Protein AF-A0A822YW30-F1 (afdb_monomer_lite)

Organism: Nelumbo nucifera (NCBI:txid4432)

Secondary structure (DSSP, 8-state):
-----------BTTB------S-HHHHHHHHT--HHHHHHHHHHHHHHHHHHHHHHHHHHHHHHHHHHHHHHHHHHHHHHHHHHHTT-----

Structure (mmCIF, N/CA/C/O backbone):
data_AF-A0A822YW30-F1
#
_entry.id   AF-A0A822YW30-F1
#
loop_
_atom_site.group_PDB
_atom_site.id
_atom_site.type_symbol
_atom_site.label_atom_id
_atom_site.label_alt_id
_atom_site.label_comp_id
_atom_site.label_asym_id
_atom_site.label_entity_id
_atom_site.label_seq_id
_atom_site.pdbx_PDB_ins_code
_atom_site.Cartn_x
_atom_site.Cartn_y
_atom_site.Cartn_z
_atom_site.occupancy
_atom_site.B_iso_or_equiv
_atom_site.auth_seq_id
_atom_site.auth_comp_id
_atom_site.auth_asym_id
_atom_site.auth_atom_id
_atom_site.pdbx_PDB_model_num
ATOM 1 N N . MET A 1 1 ? -7.877 -9.416 -35.675 1.00 35.09 1 MET A N 1
ATOM 2 C CA . MET A 1 1 ? -7.624 -10.498 -34.699 1.00 35.09 1 MET A CA 1
ATOM 3 C C . MET A 1 1 ? -6.967 -9.891 -33.468 1.00 35.09 1 MET A C 1
ATOM 5 O O . MET A 1 1 ? -6.152 -9.000 -33.642 1.00 35.09 1 MET A O 1
ATOM 9 N N . ALA A 1 2 ? -7.365 -10.388 -32.292 1.00 39.00 2 ALA A N 1
ATOM 10 C CA . ALA A 1 2 ? -6.874 -10.116 -30.933 1.00 39.00 2 ALA A CA 1
ATOM 11 C C . ALA A 1 2 ? -7.067 -8.695 -30.361 1.00 39.00 2 ALA A C 1
ATOM 13 O O . ALA A 1 2 ? -6.226 -7.810 -30.476 1.00 39.00 2 ALA A O 1
ATOM 14 N N . SER A 1 3 ? -8.199 -8.533 -29.676 1.00 46.94 3 SER A N 1
ATOM 15 C CA . SER A 1 3 ? -8.454 -7.514 -28.662 1.00 46.94 3 SER A CA 1
ATOM 16 C C . SER A 1 3 ? -7.465 -7.639 -27.497 1.00 46.94 3 SER A C 1
ATOM 18 O O . SER A 1 3 ? -7.352 -8.719 -26.928 1.00 46.94 3 SER A O 1
ATOM 20 N N . SER A 1 4 ? -6.849 -6.534 -27.075 1.00 39.22 4 SER A N 1
ATOM 21 C CA . SER A 1 4 ? -6.264 -6.404 -25.732 1.00 39.22 4 SER A CA 1
ATOM 22 C C . SER A 1 4 ? -6.730 -5.097 -25.108 1.00 39.22 4 SER A C 1
ATOM 24 O O . SER A 1 4 ? -6.013 -4.104 -25.029 1.00 39.22 4 SER A O 1
ATOM 26 N N . SER A 1 5 ? -7.987 -5.099 -24.678 1.00 43.06 5 SER A N 1
ATOM 27 C CA . SER A 1 5 ? -8.506 -4.138 -23.715 1.00 43.06 5 SER A CA 1
ATOM 28 C C . SER A 1 5 ? -7.927 -4.462 -22.331 1.00 43.06 5 SER A C 1
ATOM 30 O O . SER A 1 5 ? -8.592 -5.099 -21.514 1.00 43.06 5 SER A O 1
ATOM 32 N N . THR A 1 6 ? -6.691 -4.036 -22.054 1.00 44.94 6 THR A N 1
ATOM 33 C CA . THR A 1 6 ? -6.248 -3.852 -20.663 1.00 44.94 6 THR A CA 1
ATOM 34 C C . THR A 1 6 ? -6.907 -2.575 -20.179 1.00 44.94 6 THR A C 1
ATOM 36 O O . THR A 1 6 ? -6.434 -1.462 -20.398 1.00 44.94 6 THR A O 1
ATOM 39 N N . SER A 1 7 ? -8.085 -2.751 -19.593 1.00 39.78 7 SER A N 1
ATOM 40 C CA . SER A 1 7 ? -8.787 -1.733 -18.834 1.00 39.78 7 SER A CA 1
ATOM 41 C C . SER A 1 7 ? -7.796 -1.102 -17.864 1.00 39.78 7 SER A C 1
ATOM 43 O O . SER A 1 7 ? -7.320 -1.766 -16.944 1.00 39.78 7 SER A O 1
ATOM 45 N N . ALA A 1 8 ? -7.465 0.168 -18.095 1.00 47.62 8 ALA A N 1
ATOM 46 C CA . ALA A 1 8 ? -6.776 1.005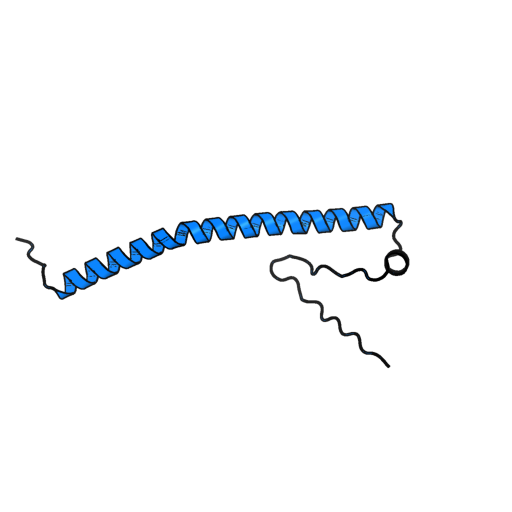 -17.135 1.00 47.62 8 ALA A CA 1
ATOM 47 C C . ALA A 1 8 ? -7.585 0.953 -15.835 1.00 47.62 8 ALA A C 1
ATOM 49 O O . ALA A 1 8 ? -8.635 1.584 -15.719 1.00 47.62 8 ALA A O 1
ATOM 50 N N . VAL A 1 9 ? -7.143 0.123 -14.888 1.00 48.97 9 VAL A N 1
ATOM 51 C CA . VAL A 1 9 ? -7.686 0.082 -13.535 1.00 48.97 9 VAL A CA 1
ATOM 52 C C . VAL A 1 9 ? -7.283 1.411 -12.921 1.00 48.97 9 VAL A C 1
ATOM 54 O O . VAL A 1 9 ? -6.170 1.578 -12.429 1.00 48.97 9 VAL A O 1
ATOM 57 N N . SER A 1 10 ? -8.173 2.386 -13.092 1.00 44.78 10 SER A N 1
ATOM 58 C CA . SER A 1 10 ? -7.992 3.770 -12.700 1.00 44.78 10 SER A CA 1
ATOM 59 C C . SER A 1 10 ? -7.550 3.827 -11.244 1.00 44.78 10 SER A C 1
ATOM 61 O O . SER A 1 10 ? -8.147 3.171 -10.388 1.00 44.78 10 SER A O 1
ATOM 63 N N . GLU A 1 11 ? -6.481 4.586 -11.021 1.00 50.34 11 GLU A N 1
ATOM 64 C CA . GLU A 1 11 ? -5.835 4.930 -9.755 1.00 50.34 11 GLU A CA 1
ATOM 65 C C . GLU A 1 11 ? -6.771 4.823 -8.545 1.00 50.34 11 GLU A C 1
ATOM 67 O O . GLU A 1 11 ? -7.422 5.782 -8.126 1.00 50.34 11 GLU A O 1
ATOM 72 N N . ARG A 1 12 ? -6.834 3.643 -7.922 1.00 53.81 12 ARG A N 1
ATOM 73 C CA . ARG A 1 12 ? -7.502 3.521 -6.628 1.00 53.81 12 ARG A CA 1
ATOM 74 C C . ARG A 1 12 ? -6.522 4.013 -5.574 1.00 53.81 12 ARG A C 1
ATOM 76 O O . ARG A 1 12 ? -5.469 3.416 -5.375 1.00 53.81 12 ARG A O 1
ATOM 83 N N . ARG A 1 13 ? -6.897 5.098 -4.888 1.00 58.31 13 ARG A N 1
ATOM 84 C CA . ARG A 1 13 ? -6.147 5.728 -3.779 1.00 58.31 13 ARG A CA 1
ATOM 85 C C . ARG A 1 13 ? -4.838 6.428 -4.184 1.00 58.31 13 ARG A C 1
ATOM 87 O O . ARG A 1 13 ? -3.950 6.561 -3.348 1.00 58.31 13 ARG A O 1
ATOM 94 N N . GLY A 1 14 ? -4.723 6.882 -5.436 1.00 62.16 14 GLY A N 1
ATOM 95 C CA . GLY A 1 14 ? -3.510 7.550 -5.934 1.00 62.16 14 GLY A CA 1
ATOM 96 C C . GLY A 1 14 ? -2.326 6.601 -6.142 1.00 62.16 14 GLY A C 1
ATOM 97 O O . GLY A 1 14 ? -1.187 7.050 -6.198 1.00 62.16 14 GLY A O 1
ATOM 98 N N . ILE A 1 15 ? -2.589 5.291 -6.219 1.00 64.62 15 ILE A N 1
ATOM 99 C CA . ILE A 1 15 ? -1.598 4.268 -6.553 1.00 64.62 15 ILE A CA 1
ATOM 100 C C . ILE A 1 15 ? -1.763 3.939 -8.040 1.00 64.62 15 ILE A C 1
ATOM 102 O O . ILE A 1 15 ? -2.803 3.385 -8.413 1.00 64.62 15 ILE A O 1
ATOM 106 N N . PRO A 1 16 ? -0.776 4.253 -8.894 1.00 68.44 16 PRO A N 1
ATOM 107 C CA . PRO A 1 16 ? -0.805 3.844 -10.291 1.00 68.44 16 PRO A CA 1
ATOM 108 C C . PRO A 1 16 ? -0.797 2.318 -10.393 1.00 68.44 16 PRO A C 1
ATOM 110 O O . PRO A 1 16 ? -0.034 1.656 -9.685 1.00 68.44 16 PRO A O 1
ATOM 113 N N . ALA A 1 17 ? -1.600 1.743 -11.287 1.00 69.56 17 ALA A N 1
ATOM 114 C CA . ALA A 1 17 ? -1.552 0.307 -11.542 1.00 69.56 17 ALA A CA 1
ATOM 115 C C . ALA A 1 17 ? -0.142 -0.105 -12.001 1.00 69.56 17 ALA A C 1
ATOM 117 O O . ALA A 1 17 ? 0.440 0.518 -12.893 1.00 69.56 17 ALA A O 1
ATOM 118 N N . ALA A 1 18 ? 0.414 -1.148 -11.384 1.00 76.00 18 ALA A N 1
ATOM 119 C CA . ALA A 1 18 ? 1.694 -1.695 -11.807 1.00 76.00 18 ALA A CA 1
ATOM 120 C C . ALA A 1 18 ? 1.498 -2.444 -13.132 1.00 76.00 18 ALA A C 1
ATOM 122 O O . ALA A 1 18 ? 0.805 -3.460 -13.180 1.00 76.00 18 ALA A O 1
ATOM 123 N N . ALA A 1 19 ? 2.085 -1.929 -14.212 1.00 76.81 19 ALA A N 1
ATOM 124 C CA . ALA A 1 19 ? 2.115 -2.625 -15.492 1.00 76.81 19 ALA A CA 1
ATOM 125 C C . ALA A 1 19 ? 3.137 -3.767 -15.435 1.00 76.81 19 ALA A C 1
ATOM 127 O O . ALA A 1 19 ? 4.272 -3.567 -14.997 1.00 76.81 19 ALA A O 1
ATOM 128 N N . PHE A 1 20 ? 2.734 -4.956 -15.878 1.00 80.38 20 PHE A N 1
ATOM 129 C CA . PHE A 1 20 ? 3.639 -6.091 -16.012 1.00 80.38 20 PHE A CA 1
ATOM 130 C C . PHE A 1 20 ? 4.482 -5.939 -17.283 1.00 80.38 20 PHE A C 1
ATOM 132 O O . PHE A 1 20 ? 3.947 -5.611 -18.342 1.00 80.38 20 PHE A O 1
ATOM 139 N N . VAL A 1 21 ? 5.790 -6.174 -17.174 1.00 83.44 21 VAL A N 1
ATOM 140 C CA . VAL A 1 21 ? 6.717 -6.154 -18.311 1.00 83.44 21 VAL A CA 1
ATOM 141 C C . VAL A 1 21 ? 7.032 -7.595 -18.693 1.00 83.44 21 VAL A C 1
ATOM 143 O O . VAL A 1 21 ? 7.759 -8.274 -17.977 1.00 83.44 21 VAL A O 1
ATOM 146 N N . GLU A 1 22 ? 6.457 -8.061 -19.801 1.00 82.44 22 GLU A N 1
ATOM 147 C CA . GLU A 1 22 ? 6.654 -9.428 -20.302 1.00 82.44 22 GLU A CA 1
ATOM 148 C C . GLU A 1 22 ? 8.000 -9.592 -21.023 1.00 82.44 22 GLU A C 1
ATOM 150 O O . GLU A 1 22 ? 8.714 -10.564 -20.794 1.00 82.44 22 GLU A O 1
ATOM 155 N N . ASP A 1 23 ? 8.383 -8.601 -21.832 1.00 87.31 23 ASP A N 1
ATOM 156 C CA . ASP A 1 23 ? 9.674 -8.545 -22.516 1.00 87.31 23 ASP A CA 1
ATOM 157 C C . ASP A 1 23 ? 10.337 -7.181 -22.287 1.00 87.31 23 ASP A C 1
ATOM 159 O O . ASP A 1 23 ? 9.824 -6.129 -22.683 1.00 87.31 23 ASP A O 1
ATOM 163 N N . VAL A 1 24 ? 11.509 -7.214 -21.651 1.00 85.19 24 VAL A N 1
ATOM 164 C CA . VAL A 1 24 ? 12.312 -6.033 -21.320 1.00 85.19 24 VAL A CA 1
ATOM 165 C C . VAL A 1 24 ? 12.820 -5.329 -22.580 1.00 85.19 24 VAL A C 1
ATOM 167 O O . VAL A 1 24 ? 12.843 -4.100 -22.617 1.00 85.19 24 VAL A O 1
ATOM 170 N N . GLN A 1 25 ? 13.194 -6.071 -23.627 1.00 83.69 25 GLN A N 1
ATOM 171 C CA . GLN A 1 25 ? 13.701 -5.488 -24.869 1.00 83.69 25 GLN A CA 1
ATOM 172 C C . GLN A 1 25 ? 12.591 -4.733 -25.601 1.00 83.69 25 GLN A C 1
ATOM 174 O O . GLN A 1 25 ? 12.777 -3.576 -25.993 1.00 83.69 25 GLN A O 1
ATOM 179 N N . THR A 1 26 ? 11.416 -5.354 -25.722 1.00 86.12 26 THR A N 1
ATOM 180 C CA . THR A 1 26 ? 10.227 -4.704 -26.284 1.00 86.12 26 THR A CA 1
ATOM 181 C C . THR A 1 26 ? 9.823 -3.480 -25.458 1.00 86.12 26 THR A C 1
ATOM 183 O O . THR A 1 26 ? 9.563 -2.421 -26.029 1.00 86.12 26 THR A O 1
ATOM 186 N N . TYR A 1 27 ? 9.853 -3.574 -24.125 1.00 85.06 27 TYR A N 1
ATOM 187 C CA . TYR A 1 27 ? 9.542 -2.453 -23.236 1.00 85.06 27 TYR A CA 1
ATOM 188 C C . TYR A 1 27 ? 10.488 -1.265 -23.423 1.00 85.06 27 TYR A C 1
ATOM 190 O O . TYR A 1 27 ? 10.017 -0.141 -23.592 1.00 85.06 27 TYR A O 1
ATOM 198 N N . LEU A 1 28 ? 11.804 -1.494 -23.444 1.00 84.50 28 LEU A N 1
ATOM 199 C CA . LEU A 1 28 ? 12.804 -0.438 -23.659 1.00 84.50 28 LEU A CA 1
ATOM 200 C C . LEU A 1 28 ? 12.662 0.205 -25.045 1.00 84.50 28 LEU A C 1
ATOM 202 O O . LEU A 1 28 ? 12.713 1.425 -25.181 1.00 84.50 28 LEU A O 1
ATOM 206 N N . THR A 1 29 ? 12.400 -0.610 -26.070 1.00 84.31 29 THR A N 1
ATOM 207 C CA . THR A 1 29 ? 12.210 -0.124 -27.445 1.00 84.31 29 THR A CA 1
ATOM 208 C C . THR A 1 29 ? 10.938 0.722 -27.577 1.00 84.31 29 THR A C 1
ATOM 210 O O . THR A 1 29 ? 10.949 1.740 -28.263 1.00 84.31 29 THR A O 1
ATOM 213 N N . GLN A 1 30 ? 9.848 0.341 -26.899 1.00 83.06 30 GLN A N 1
ATOM 214 C CA . GLN A 1 30 ? 8.586 1.093 -26.898 1.00 83.06 30 GLN A CA 1
ATOM 215 C C . GLN A 1 30 ? 8.637 2.361 -26.044 1.00 83.06 30 GLN A C 1
ATOM 217 O O . GLN A 1 30 ? 7.998 3.353 -26.385 1.00 83.06 30 GLN A O 1
ATOM 222 N N . SER A 1 31 ? 9.368 2.334 -24.929 1.00 77.44 31 SER A N 1
ATOM 223 C CA . SER A 1 31 ? 9.491 3.493 -24.039 1.00 77.44 31 SER A CA 1
ATOM 224 C C . SER A 1 31 ? 10.441 4.558 -24.587 1.00 77.44 31 SER A C 1
ATOM 226 O O . SER A 1 31 ? 10.336 5.714 -24.182 1.00 77.44 31 SER A O 1
ATOM 228 N N . GLY A 1 32 ? 11.330 4.204 -25.524 1.00 80.31 32 GLY A N 1
ATOM 229 C CA . GLY A 1 32 ? 12.255 5.143 -26.170 1.00 80.31 32 GLY A CA 1
ATOM 230 C C . GLY A 1 32 ? 13.302 5.731 -25.217 1.00 80.31 32 GLY A C 1
ATOM 231 O O . GLY A 1 32 ? 13.989 6.689 -25.568 1.00 80.31 32 GLY A O 1
ATOM 232 N N . LEU A 1 33 ? 13.404 5.172 -24.011 1.00 79.00 33 LEU A N 1
ATOM 233 C CA . LEU A 1 33 ? 14.326 5.571 -22.957 1.00 79.00 33 LEU A CA 1
ATOM 234 C C . LEU A 1 33 ? 15.584 4.703 -23.023 1.00 79.00 33 LEU A C 1
ATOM 236 O O . LEU A 1 33 ? 15.531 3.523 -23.375 1.00 79.00 33 LEU A O 1
ATOM 240 N N . ASP A 1 34 ? 16.723 5.259 -22.616 1.00 86.50 34 ASP A N 1
ATOM 241 C CA . ASP A 1 34 ? 17.906 4.444 -22.367 1.00 86.50 34 ASP A CA 1
ATOM 242 C C . ASP A 1 34 ? 17.698 3.537 -21.137 1.00 86.50 34 ASP A C 1
ATOM 244 O O . ASP A 1 34 ? 16.792 3.729 -20.314 1.00 86.50 34 ASP A O 1
ATOM 248 N N . VAL A 1 35 ? 18.549 2.517 -21.013 1.00 86.19 35 VAL A N 1
ATOM 249 C CA . VAL A 1 35 ? 18.437 1.492 -19.964 1.00 86.19 35 VAL A CA 1
ATOM 250 C C . VAL A 1 35 ? 18.489 2.106 -18.561 1.00 86.19 35 VAL A C 1
ATOM 252 O O . VAL A 1 35 ? 17.714 1.703 -17.693 1.00 86.19 35 VAL A O 1
ATOM 255 N N . ASN A 1 36 ? 19.362 3.094 -18.335 1.00 89.31 36 ASN A N 1
ATOM 256 C CA . ASN A 1 36 ? 19.524 3.704 -17.017 1.00 89.31 36 ASN A CA 1
ATOM 257 C C . ASN A 1 36 ? 18.310 4.561 -16.658 1.00 89.31 36 ASN A C 1
ATOM 259 O O . ASN A 1 36 ? 17.803 4.450 -15.542 1.00 89.31 36 ASN A O 1
ATOM 263 N N . SER A 1 37 ? 17.797 5.351 -17.604 1.00 88.69 37 SER A N 1
ATOM 264 C CA . SER A 1 37 ? 16.580 6.147 -17.396 1.00 88.69 37 SER A CA 1
ATOM 265 C C . SER A 1 37 ? 15.356 5.270 -17.126 1.00 88.69 37 SER A C 1
ATOM 267 O O . SER A 1 37 ? 14.570 5.551 -16.221 1.00 88.69 37 SER A O 1
ATOM 269 N N . SER A 1 38 ? 15.222 4.158 -17.852 1.00 87.00 38 SER A N 1
ATOM 270 C CA . SER A 1 38 ? 14.138 3.190 -17.640 1.00 87.00 38 SER A CA 1
ATOM 271 C C . SER A 1 38 ? 14.209 2.535 -16.262 1.00 87.00 38 SER A C 1
ATOM 273 O O . SER A 1 38 ? 13.191 2.375 -15.586 1.00 87.00 38 SER A O 1
ATOM 275 N N . LEU A 1 39 ? 15.419 2.181 -15.823 1.00 88.00 39 LEU A N 1
ATOM 276 C CA . LEU A 1 39 ? 15.658 1.616 -14.501 1.00 88.00 39 LEU A CA 1
ATOM 277 C C . LEU A 1 39 ? 15.351 2.636 -13.397 1.00 88.00 39 LEU A C 1
ATOM 279 O O . LEU A 1 39 ? 14.661 2.289 -12.438 1.00 88.00 39 LEU A O 1
ATOM 283 N N . ALA A 1 40 ? 15.794 3.888 -13.547 1.00 89.81 40 ALA A N 1
ATOM 284 C CA . ALA A 1 40 ? 15.510 4.963 -12.597 1.00 89.81 40 ALA A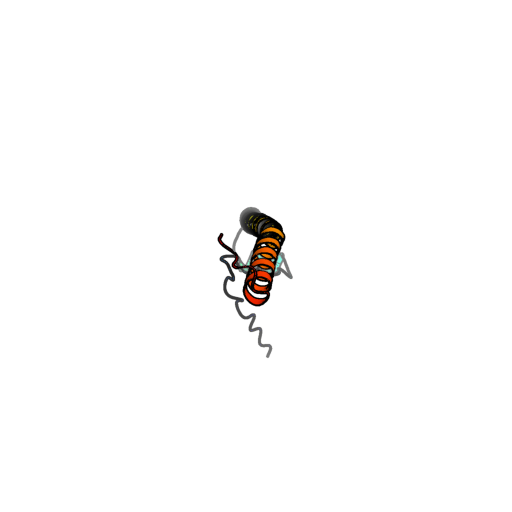 CA 1
ATOM 285 C C . ALA A 1 40 ? 13.998 5.206 -12.448 1.00 89.81 40 ALA A C 1
ATOM 287 O O . ALA A 1 40 ? 13.488 5.293 -11.331 1.00 89.81 40 ALA A O 1
ATOM 288 N N . PHE A 1 41 ? 13.261 5.213 -13.561 1.00 87.00 41 PHE A N 1
ATOM 289 C CA . PHE A 1 41 ? 11.804 5.350 -13.558 1.00 87.00 41 PHE A CA 1
ATOM 290 C C . PHE A 1 41 ? 11.099 4.206 -12.810 1.00 87.00 41 PHE A C 1
ATOM 292 O O . PHE A 1 41 ? 10.185 4.429 -12.012 1.00 87.00 41 PHE A O 1
ATOM 299 N N . LEU A 1 42 ? 11.535 2.961 -13.029 1.00 86.50 42 LEU A N 1
ATOM 300 C CA . LEU A 1 42 ? 10.989 1.806 -12.312 1.00 86.50 42 LEU A CA 1
ATOM 301 C C . LEU A 1 42 ? 11.322 1.851 -10.815 1.00 86.50 42 LEU A C 1
ATOM 303 O O . LEU A 1 42 ? 10.473 1.502 -9.992 1.00 86.50 42 LEU A O 1
ATOM 307 N N . GLN A 1 43 ? 12.524 2.305 -10.452 1.00 89.50 43 GLN A N 1
ATOM 308 C CA . GLN A 1 43 ? 12.919 2.497 -9.055 1.00 89.50 43 GLN A CA 1
ATOM 309 C C . GLN A 1 43 ? 12.066 3.557 -8.357 1.00 89.50 43 GLN A C 1
ATOM 311 O O . GLN A 1 43 ? 11.597 3.315 -7.243 1.00 89.50 43 GLN A O 1
ATOM 316 N N . GLU A 1 44 ? 11.810 4.692 -9.011 1.00 89.12 44 GLU A N 1
ATOM 317 C CA . GLU A 1 44 ? 10.933 5.739 -8.482 1.00 89.12 44 GLU A CA 1
ATOM 318 C C . GLU A 1 44 ? 9.527 5.189 -8.219 1.00 89.12 44 GLU A C 1
ATOM 320 O O . GLU A 1 44 ? 8.986 5.328 -7.117 1.00 89.12 44 GLU A O 1
ATOM 325 N N . ARG A 1 45 ? 8.958 4.480 -9.201 1.00 85.12 45 ARG A N 1
ATOM 326 C CA . ARG A 1 45 ? 7.634 3.861 -9.075 1.00 85.12 45 ARG A CA 1
ATOM 327 C C . ARG A 1 45 ? 7.591 2.830 -7.941 1.00 85.12 45 ARG A C 1
ATOM 329 O O . ARG A 1 45 ? 6.645 2.808 -7.155 1.00 85.12 45 ARG A O 1
ATOM 336 N N . LEU A 1 46 ? 8.637 2.016 -7.798 1.00 87.81 46 LEU A N 1
ATOM 337 C CA . LEU A 1 46 ? 8.771 1.063 -6.693 1.00 87.81 46 LEU A CA 1
ATOM 338 C C . LEU A 1 46 ? 8.810 1.778 -5.335 1.00 87.81 46 LEU A C 1
ATOM 340 O O . LEU A 1 46 ? 8.188 1.320 -4.373 1.00 87.81 46 LEU A O 1
ATOM 344 N N . GLN A 1 47 ? 9.500 2.914 -5.246 1.00 89.94 47 GLN A N 1
ATOM 345 C CA . GLN A 1 47 ? 9.563 3.701 -4.019 1.00 89.94 47 GLN A CA 1
ATOM 346 C C . GLN A 1 47 ? 8.209 4.325 -3.661 1.00 89.94 47 GLN A C 1
ATOM 348 O O . GLN A 1 47 ? 7.821 4.295 -2.491 1.00 89.94 47 GLN A O 1
ATOM 353 N N . GLN A 1 48 ? 7.447 4.799 -4.652 1.00 86.88 48 GLN A N 1
ATOM 354 C CA . GLN A 1 48 ? 6.068 5.252 -4.447 1.00 86.88 48 GLN A CA 1
ATOM 355 C C . GLN A 1 48 ? 5.193 4.132 -3.867 1.00 86.88 48 GLN A C 1
ATOM 357 O O . GLN A 1 48 ? 4.496 4.354 -2.874 1.00 86.88 48 GLN A O 1
ATOM 362 N N . TYR A 1 49 ? 5.279 2.913 -4.413 1.00 87.25 49 TYR A N 1
ATOM 363 C CA . TYR A 1 49 ? 4.524 1.769 -3.892 1.00 87.25 49 TYR A CA 1
ATOM 364 C C . TYR A 1 49 ? 4.869 1.442 -2.442 1.00 87.25 49 TYR A C 1
ATOM 366 O O . TYR A 1 49 ? 3.959 1.312 -1.624 1.00 87.25 49 TYR A O 1
ATOM 374 N N . LYS A 1 50 ? 6.160 1.410 -2.092 1.00 88.81 50 LYS A N 1
ATOM 375 C CA . LYS A 1 50 ? 6.602 1.181 -0.706 1.00 88.81 50 LYS A CA 1
ATOM 376 C C . LYS A 1 50 ? 6.057 2.227 0.265 1.00 88.81 50 LYS A C 1
ATOM 378 O O . LYS A 1 50 ? 5.639 1.889 1.371 1.00 88.81 50 LYS A O 1
ATOM 383 N N . LEU A 1 51 ? 6.041 3.500 -0.133 1.00 89.31 51 LEU A N 1
ATOM 384 C CA . LEU A 1 51 ? 5.495 4.566 0.711 1.00 89.31 51 LEU A CA 1
ATOM 385 C C . LEU A 1 51 ? 3.996 4.390 0.948 1.00 89.31 51 LEU A C 1
ATOM 387 O O . LEU A 1 51 ? 3.524 4.594 2.069 1.00 89.31 51 LEU A O 1
ATOM 391 N N . VAL A 1 52 ? 3.239 4.022 -0.088 1.00 87.62 52 VAL A N 1
ATOM 392 C CA . VAL A 1 52 ? 1.799 3.808 0.069 1.00 87.62 52 VAL A CA 1
ATOM 393 C C . VAL A 1 52 ? 1.504 2.545 0.877 1.00 87.62 52 VAL A C 1
ATOM 395 O O . VAL A 1 52 ? 0.630 2.582 1.742 1.00 87.62 52 VAL A O 1
ATOM 398 N N . GLU A 1 53 ? 2.260 1.468 0.672 1.00 88.38 53 GLU A N 1
ATOM 399 C CA . GLU A 1 53 ? 2.181 0.254 1.488 1.00 88.38 53 GLU A CA 1
ATOM 400 C C . GLU A 1 53 ? 2.408 0.570 2.971 1.00 88.38 53 GLU A C 1
ATOM 402 O O . GLU A 1 53 ? 1.587 0.213 3.817 1.00 88.38 53 GLU A O 1
ATOM 407 N N . MET A 1 54 ? 3.465 1.323 3.289 1.00 90.69 54 MET A N 1
ATOM 408 C CA . MET A 1 54 ? 3.771 1.704 4.667 1.00 90.69 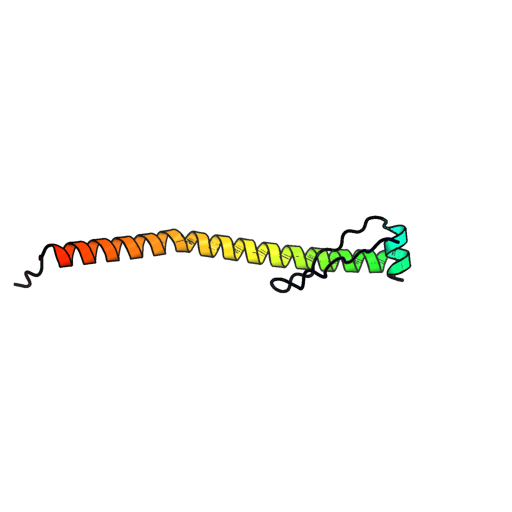54 MET A CA 1
ATOM 409 C C . MET A 1 54 ? 2.641 2.531 5.299 1.00 90.69 54 MET A C 1
ATOM 411 O O . MET A 1 54 ? 2.245 2.266 6.435 1.00 90.69 54 MET A O 1
ATOM 415 N N . LYS A 1 55 ? 2.077 3.495 4.555 1.00 89.75 55 LYS A N 1
ATOM 416 C CA . LYS A 1 55 ? 0.916 4.285 5.004 1.00 89.75 55 LYS A CA 1
ATOM 417 C C . LYS A 1 55 ? -0.308 3.405 5.247 1.00 89.75 55 LYS A C 1
ATOM 419 O O . LYS A 1 55 ? -0.999 3.591 6.245 1.00 89.75 55 LYS A O 1
ATOM 424 N N . LEU A 1 56 ? -0.574 2.449 4.358 1.00 89.94 56 LEU A N 1
ATOM 425 C CA . LEU A 1 56 ? -1.717 1.548 4.478 1.00 89.94 56 LEU A CA 1
ATOM 426 C C . LEU A 1 56 ? -1.585 0.622 5.691 1.00 89.94 56 LEU A C 1
ATOM 428 O O . LEU A 1 56 ? -2.552 0.443 6.427 1.00 89.94 56 LEU A O 1
ATOM 432 N N . LEU A 1 57 ? -0.391 0.075 5.926 1.00 92.50 57 LEU A N 1
ATOM 433 C CA . LEU A 1 57 ? -0.109 -0.753 7.099 1.00 92.50 57 LEU A CA 1
ATOM 434 C C . LEU A 1 57 ? -0.201 0.048 8.402 1.00 92.50 57 LEU A C 1
ATOM 436 O O . LEU A 1 57 ? -0.689 -0.472 9.402 1.00 92.50 57 LEU A O 1
ATOM 440 N N . ALA A 1 58 ? 0.237 1.310 8.408 1.00 92.50 58 ALA A N 1
ATOM 441 C CA . ALA A 1 58 ? 0.057 2.194 9.559 1.00 92.50 58 ALA A CA 1
ATOM 442 C C . ALA A 1 58 ? -1.434 2.440 9.842 1.00 92.50 58 ALA A C 1
ATOM 444 O O . ALA A 1 58 ? -1.895 2.171 10.947 1.00 92.50 58 ALA A O 1
ATOM 445 N N . GLN A 1 59 ? -2.213 2.818 8.820 1.00 92.62 59 GLN A N 1
ATOM 446 C CA . GLN A 1 59 ? -3.664 2.995 8.955 1.00 92.62 59 GLN A CA 1
ATOM 447 C C . GLN A 1 59 ? -4.371 1.720 9.423 1.00 92.62 59 GLN A C 1
ATOM 449 O O . GLN A 1 59 ? -5.283 1.791 10.241 1.00 92.62 59 GLN A O 1
ATOM 454 N N . GLN A 1 60 ? -3.962 0.553 8.920 1.00 93.81 60 GLN A N 1
ATOM 455 C CA . GLN A 1 60 ? -4.504 -0.725 9.371 1.00 93.81 60 GLN A CA 1
ATOM 456 C C . GLN A 1 60 ? -4.257 -0.930 10.869 1.00 93.81 60 GLN A C 1
ATOM 458 O O . GLN A 1 60 ? -5.193 -1.291 11.579 1.00 93.81 60 GLN A O 1
ATOM 463 N N . ARG A 1 61 ? -3.033 -0.680 11.353 1.00 94.31 61 ARG A N 1
ATOM 464 C CA . ARG A 1 61 ? -2.702 -0.802 12.781 1.00 94.31 61 ARG A CA 1
ATOM 465 C C . ARG A 1 61 ? -3.494 0.179 13.636 1.00 94.31 61 ARG A C 1
ATOM 467 O O . ARG A 1 61 ? -4.046 -0.230 14.651 1.00 94.31 61 ARG A O 1
ATOM 474 N N . ASP A 1 62 ? -3.605 1.431 13.203 1.00 93.31 62 ASP A N 1
ATOM 475 C CA . ASP A 1 62 ? -4.375 2.452 13.919 1.00 93.31 62 ASP A CA 1
ATOM 476 C C . ASP A 1 62 ? -5.857 2.072 14.014 1.00 93.31 62 ASP A C 1
ATOM 478 O O . ASP A 1 62 ? -6.483 2.233 15.060 1.00 93.31 62 ASP A O 1
ATOM 482 N N . LEU A 1 63 ? -6.428 1.539 12.929 1.00 92.38 63 LEU A N 1
ATOM 483 C CA . LEU A 1 63 ? -7.801 1.042 12.925 1.00 92.38 63 LEU A CA 1
ATOM 484 C C . LEU A 1 63 ? -7.952 -0.168 13.847 1.00 92.38 63 LEU A C 1
ATOM 486 O O . LEU A 1 63 ? -8.878 -0.184 14.649 1.00 92.38 63 LEU A O 1
ATOM 490 N N . GLN A 1 64 ? -7.036 -1.138 13.784 1.00 92.69 64 GLN A N 1
ATOM 491 C CA . GLN A 1 64 ? -7.050 -2.313 14.661 1.00 92.69 64 GLN A CA 1
ATOM 492 C C . GLN A 1 64 ? -6.947 -1.942 16.142 1.00 92.69 64 GLN A C 1
ATOM 494 O O . GLN A 1 64 ? -7.639 -2.540 16.959 1.00 92.69 64 GLN A O 1
ATOM 499 N N . ALA A 1 65 ? -6.145 -0.933 16.484 1.00 91.94 65 ALA A N 1
ATOM 500 C CA . ALA A 1 65 ? -6.035 -0.434 17.851 1.00 91.94 65 ALA A CA 1
ATOM 501 C C . ALA A 1 65 ? -7.331 0.232 18.346 1.00 91.94 65 ALA A C 1
ATOM 503 O O . ALA A 1 65 ? -7.634 0.154 19.531 1.00 91.94 65 ALA A O 1
ATOM 504 N N . LYS A 1 66 ? -8.123 0.843 17.452 1.00 92.44 66 LYS A N 1
ATOM 505 C CA . LYS A 1 66 ? -9.407 1.479 17.801 1.00 92.44 66 LYS A CA 1
ATOM 506 C C . LYS A 1 66 ? -10.566 0.500 17.971 1.00 92.44 66 LYS A C 1
ATOM 508 O O . LYS A 1 66 ? -11.532 0.841 18.645 1.00 92.44 66 LYS A O 1
ATOM 513 N N . ILE A 1 67 ? -10.499 -0.684 17.360 1.00 92.69 67 ILE A N 1
ATOM 514 C CA . ILE A 1 67 ? -11.547 -1.713 17.471 1.00 92.69 67 ILE A CA 1
ATOM 515 C C . ILE A 1 67 ? -11.890 -2.038 18.939 1.00 92.69 67 ILE A C 1
ATOM 517 O O . ILE A 1 67 ? -13.059 -1.875 19.291 1.00 92.69 67 ILE A O 1
ATOM 521 N N . PRO A 1 68 ? -10.936 -2.411 19.819 1.00 92.25 68 PRO A N 1
ATOM 522 C CA . PRO A 1 68 ? -11.262 -2.785 21.198 1.00 92.25 68 PRO A CA 1
ATOM 523 C C . PRO A 1 68 ? -11.843 -1.623 22.014 1.00 92.25 68 PRO A C 1
ATOM 525 O O . PRO A 1 68 ? -12.724 -1.831 22.847 1.00 92.25 68 PRO A O 1
ATOM 528 N N . ASP A 1 69 ? -11.395 -0.390 21.763 1.00 89.00 69 ASP A N 1
ATOM 529 C CA . ASP A 1 69 ? -11.945 0.793 22.430 1.00 89.00 69 ASP A CA 1
ATOM 530 C C . ASP A 1 69 ? -13.408 1.032 22.031 1.00 89.00 69 ASP A C 1
ATOM 532 O O . ASP A 1 69 ? -14.246 1.348 22.878 1.00 89.00 69 ASP A O 1
ATOM 536 N N . ILE A 1 70 ? -13.739 0.845 20.748 1.00 90.31 70 ILE A N 1
ATOM 537 C CA . ILE A 1 70 ? -15.116 0.945 20.245 1.00 90.31 70 ILE A CA 1
ATOM 538 C C . ILE A 1 70 ? -15.986 -0.168 20.839 1.00 90.31 70 ILE A C 1
ATOM 540 O O . ILE A 1 70 ? -17.095 0.110 21.297 1.00 90.31 70 ILE A O 1
ATOM 544 N N . GLU A 1 71 ? -15.487 -1.405 20.879 1.00 91.38 71 GLU A N 1
ATOM 545 C CA . GLU A 1 71 ? -16.191 -2.545 21.483 1.00 91.38 71 GLU A CA 1
ATOM 546 C C . GLU 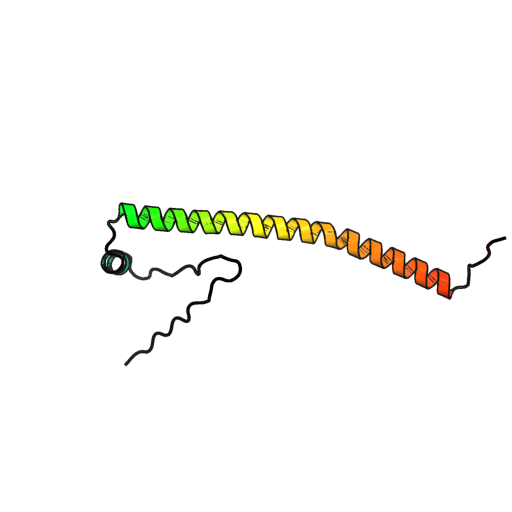A 1 71 ? -16.481 -2.304 22.969 1.00 91.38 71 GLU A C 1
ATOM 548 O O . GLU A 1 71 ? -17.610 -2.493 23.421 1.00 91.38 71 GLU A O 1
ATOM 553 N N . LYS A 1 72 ? -15.502 -1.790 23.722 1.00 89.56 72 LYS A N 1
ATOM 554 C CA . LYS A 1 72 ? -15.678 -1.446 25.138 1.00 89.56 72 LYS A CA 1
ATOM 555 C C . LYS A 1 72 ? -16.688 -0.317 25.340 1.00 89.56 72 LYS A C 1
ATOM 557 O O . LYS A 1 72 ? -17.510 -0.383 26.251 1.00 89.56 72 LYS A O 1
ATOM 562 N N . CYS A 1 73 ? -16.653 0.715 24.497 1.00 88.88 73 CYS A N 1
ATOM 563 C CA . CYS A 1 73 ? -17.659 1.777 24.520 1.00 88.88 73 CYS A CA 1
ATOM 564 C C . CYS A 1 73 ? -19.070 1.224 24.268 1.00 88.88 73 CYS A C 1
ATOM 566 O O . CYS A 1 73 ? -20.009 1.631 24.954 1.00 88.88 73 CYS A O 1
ATOM 568 N N . LEU A 1 74 ? -19.228 0.281 23.332 1.00 91.06 74 LEU A N 1
ATOM 569 C CA . LEU A 1 74 ? -20.511 -0.37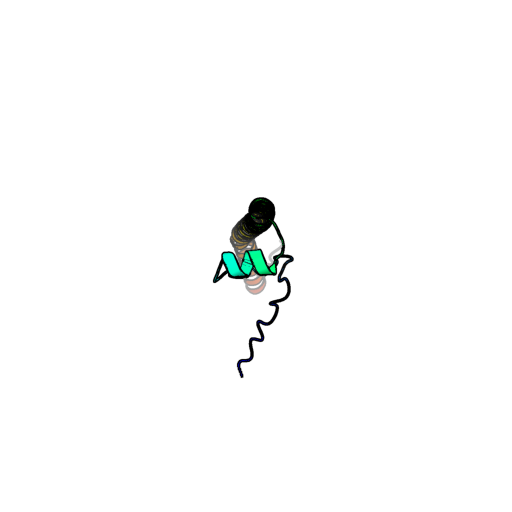9 23.077 1.00 91.06 74 LEU A CA 1
ATOM 570 C C . LEU A 1 74 ? -20.982 -1.218 24.270 1.00 91.06 74 LEU A C 1
ATOM 572 O O . LEU A 1 74 ? -22.156 -1.138 24.624 1.00 91.06 74 LEU A O 1
ATOM 576 N N . ASP A 1 75 ? -20.083 -1.956 24.921 1.00 89.75 75 ASP A N 1
ATOM 577 C CA . ASP A 1 75 ? -20.408 -2.749 26.114 1.00 89.75 75 ASP A CA 1
ATOM 578 C C . ASP A 1 75 ? -20.866 -1.860 27.290 1.00 89.75 75 ASP A C 1
ATOM 580 O O . ASP A 1 75 ? -21.876 -2.121 27.949 1.00 89.75 75 ASP A O 1
ATOM 584 N N . ILE A 1 76 ? -20.212 -0.711 27.493 1.00 87.75 76 ILE A N 1
ATOM 585 C CA . ILE A 1 76 ? -20.646 0.290 28.483 1.00 87.75 76 ILE A CA 1
ATOM 586 C C . ILE A 1 76 ? -22.048 0.823 28.148 1.00 87.75 76 ILE A C 1
ATOM 588 O O . ILE A 1 76 ? -22.901 0.942 29.027 1.00 87.75 76 ILE A O 1
ATOM 592 N N . VAL A 1 77 ? -22.325 1.134 26.880 1.00 89.00 77 VAL A N 1
ATOM 593 C CA . VAL A 1 77 ? -23.660 1.599 26.474 1.00 89.00 77 VAL A CA 1
ATOM 594 C C . VAL A 1 77 ? -24.710 0.503 26.683 1.00 89.00 77 VAL A C 1
ATOM 596 O O . VAL A 1 77 ? -25.792 0.800 27.194 1.00 89.00 77 VAL A O 1
ATOM 599 N N . ALA A 1 78 ? -24.398 -0.754 26.360 1.00 86.31 78 ALA A N 1
ATOM 600 C CA . ALA A 1 78 ? -25.295 -1.889 26.565 1.00 86.31 78 ALA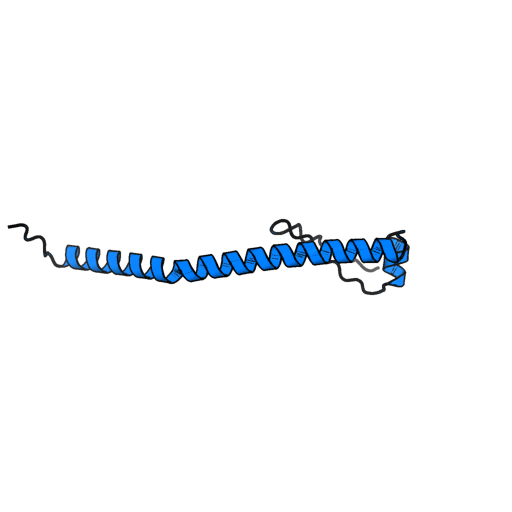 A CA 1
ATOM 601 C C . ALA A 1 78 ? -25.606 -2.115 28.055 1.00 86.31 78 ALA A C 1
ATOM 603 O O . ALA A 1 78 ? -26.772 -2.258 28.427 1.00 86.31 78 ALA A O 1
ATOM 604 N N . THR A 1 79 ? -24.594 -2.064 28.926 1.00 84.75 79 THR A N 1
ATOM 605 C CA . THR A 1 79 ? -24.782 -2.187 30.384 1.00 84.75 79 THR A CA 1
ATOM 606 C C . THR A 1 79 ? -25.597 -1.028 30.964 1.00 84.75 79 THR A C 1
ATOM 608 O O . THR A 1 79 ? -26.482 -1.255 31.792 1.00 84.75 79 THR A O 1
ATOM 611 N N . LEU A 1 80 ? -25.380 0.208 30.501 1.00 84.00 80 LEU A N 1
ATOM 612 C CA . LEU A 1 80 ? -26.191 1.367 30.896 1.00 84.00 80 LEU A CA 1
ATOM 613 C C . LEU A 1 80 ? -27.649 1.247 30.429 1.00 84.00 80 LEU A C 1
ATOM 615 O O . LEU A 1 80 ? -28.562 1.581 31.186 1.00 84.00 80 LEU A O 1
ATOM 619 N N . GLN A 1 81 ? -27.889 0.752 29.212 1.00 80.94 81 GLN A N 1
ATOM 620 C CA . GLN A 1 81 ? -29.243 0.506 28.705 1.00 80.94 81 GLN A CA 1
ATOM 621 C C . GLN A 1 81 ? -29.950 -0.607 29.485 1.00 80.94 81 GLN A C 1
ATOM 623 O O . GLN A 1 81 ? -31.110 -0.434 29.860 1.00 80.94 81 GLN A O 1
ATOM 628 N N . ALA A 1 82 ? -29.248 -1.700 29.798 1.00 79.12 82 ALA A N 1
ATOM 629 C CA . ALA A 1 82 ? -29.777 -2.778 30.628 1.00 79.12 82 ALA A CA 1
ATOM 630 C C . ALA A 1 82 ? -30.163 -2.271 32.027 1.00 79.12 82 ALA A C 1
ATOM 632 O O . ALA A 1 82 ? -31.287 -2.511 32.464 1.00 79.12 82 ALA A O 1
ATOM 633 N N . LYS A 1 83 ? -29.297 -1.476 32.678 1.00 68.50 83 LYS A N 1
ATOM 634 C CA . LYS A 1 83 ? -29.587 -0.847 33.984 1.00 68.50 83 LYS A CA 1
ATOM 635 C C . LYS A 1 83 ? -30.763 0.131 33.941 1.00 68.50 83 LYS A C 1
ATOM 637 O O . LYS A 1 83 ? -31.515 0.244 34.907 1.00 68.50 83 LYS A O 1
ATOM 642 N N . LYS A 1 84 ? -30.948 0.831 32.818 1.00 63.84 84 LYS A N 1
ATOM 643 C CA . LYS A 1 84 ? -32.102 1.716 32.603 1.00 63.84 84 LYS A CA 1
ATOM 644 C C . LYS A 1 84 ? -33.404 0.923 32.417 1.00 63.84 84 LYS A C 1
ATOM 646 O O . LYS A 1 84 ? -34.455 1.394 32.839 1.00 63.84 84 LYS A O 1
ATOM 651 N N . GLY A 1 85 ? -33.333 -0.271 31.823 1.00 57.31 85 GLY A N 1
ATOM 652 C CA . GLY A 1 85 ? -34.456 -1.206 31.690 1.00 57.31 85 GLY A CA 1
ATOM 653 C C . GLY A 1 85 ? -34.816 -1.944 32.985 1.00 57.31 85 GLY A C 1
ATOM 654 O O . GLY A 1 85 ? -35.981 -2.275 33.182 1.00 57.31 85 GLY A O 1
ATOM 655 N N . THR A 1 86 ? -33.859 -2.155 33.895 1.00 54.56 86 THR A N 1
ATOM 656 C CA . THR A 1 86 ? -34.078 -2.837 35.186 1.00 54.56 86 THR A CA 1
ATOM 657 C C . THR A 1 86 ? -34.515 -1.919 36.333 1.00 54.56 86 THR A C 1
ATOM 659 O O . THR A 1 86 ? -34.659 -2.387 37.458 1.00 54.56 86 THR A O 1
ATOM 662 N N . GLY A 1 87 ? -34.795 -0.636 36.080 1.00 52.06 87 GLY A N 1
ATOM 663 C CA . GLY A 1 87 ? -35.466 0.219 37.065 1.00 52.06 87 GLY A CA 1
ATOM 664 C C . GLY A 1 87 ? -34.629 0.600 38.293 1.00 52.06 87 GLY A C 1
ATOM 665 O O . GLY A 1 87 ? -35.200 0.980 39.312 1.00 52.06 87 GLY A O 1
ATOM 666 N N . GLU A 1 88 ? -33.295 0.578 38.223 1.00 51.12 88 GLU A N 1
ATOM 667 C CA . GLU A 1 88 ? -32.455 1.226 39.243 1.00 51.12 88 GLU A CA 1
ATOM 668 C C . GLU A 1 88 ? -32.294 2.721 38.934 1.00 51.12 88 GLU A C 1
ATOM 670 O O . GLU A 1 88 ? -31.218 3.224 38.616 1.00 51.12 88 GLU A O 1
ATOM 675 N N . VAL A 1 89 ? -33.401 3.452 39.047 1.00 50.91 89 VAL A N 1
ATOM 676 C CA . VAL A 1 89 ? -33.372 4.893 39.308 1.00 50.91 89 VAL A CA 1
ATOM 677 C C . VAL A 1 89 ? -33.937 5.089 40.707 1.00 50.91 89 VAL A C 1
ATOM 679 O O . VAL A 1 89 ? -35.080 5.494 40.890 1.00 50.91 89 VAL A O 1
ATOM 682 N N . ARG A 1 90 ? -33.131 4.761 41.719 1.00 44.62 90 ARG A N 1
ATOM 683 C CA . ARG A 1 90 ? -33.337 5.266 43.078 1.00 44.62 90 ARG A CA 1
ATOM 684 C C . ARG A 1 90 ? -32.270 6.316 43.343 1.00 44.62 90 ARG A C 1
ATOM 686 O O . ARG A 1 90 ? -31.240 6.034 43.941 1.00 44.62 90 ARG A O 1
ATOM 693 N N . PHE A 1 91 ? -32.522 7.525 42.850 1.00 50.25 91 PHE A N 1
ATOM 694 C CA . PHE A 1 91 ? -31.952 8.711 43.474 1.00 50.25 91 PHE A CA 1
ATOM 695 C C . PHE A 1 91 ? -32.795 8.974 44.724 1.00 50.25 91 PHE A C 1
ATOM 697 O O . PHE A 1 91 ? -33.954 9.374 44.619 1.00 50.25 91 PHE A O 1
ATOM 704 N N . SER A 1 92 ? -32.239 8.630 45.884 1.00 39.38 92 SER A N 1
ATOM 705 C CA . SER A 1 92 ? -32.675 9.109 47.199 1.00 39.38 92 SER A CA 1
ATOM 706 C C . SER A 1 92 ? -31.702 10.163 47.685 1.00 39.38 92 SER A C 1
ATOM 708 O O . SER A 1 92 ? -30.490 9.882 47.538 1.00 39.38 92 SER A O 1
#

InterPro domains:
  IPR016655 Prefoldin subunit 3 [PTHR12409] (4-88)

Foldseek 3Di:
DDDDPPPQPPDDPVQGDDDDDPDPVVVCVVVVDDPVVVVVVVVVSVVVVVVVVVVVVVVVVVVVVCVVVVVVVVVVVVVVVVCVVVPPPPPD

Sequence (92 aa):
MASSSTSAVSERRGIPAAAFVEDVQTYLTQSGLDVNSSLAFLQERLQQYKLVEMKLLAQQRDLQAKIPDIEKCLDIVATLQAKKGTGEVRFS

pLDDT: mean 76.83, std 17.56, range [35.09, 94.31]

Radius of gyration: 26.94 Å; chains: 1; bounding box: 55×20×82 Å

=== Feature glossary ===
Key to the feature types in this record:

pLDDT. pLDDT is the predicted lDDT-Cα score: AlphaFold's confidence that the local environment of each residue (all inter-atomic distances within 15 Å) is correctly placed. It is a per-residue number between 0 and 100, with higher meaning more reliable.

Radius of gyration, Cα contacts, bounding box. The geometric summary reports three shape descriptors. Rg (radius of gyration) measures how spread out the Cα atoms are about their centre of mass; compact globular proteins have small Rg, elongated or unfolded ones large. Cα contacts (<8 Å, |i−j|>4) count long-range residue pairs in spatial proximity — high for tightly packed folds, near zero for rods or random coil. The bounding-box extents give the protein's footprint along x, y, z in Å.

Backbone torsions (φ/ψ). Backbone dihedral angles. Every residue except chain termini has a φ (preceding-C → N → Cα → C) and a ψ (N → Cα → C → next-N). They are reported in degrees following the IUPAC sign convention. Secondary structure is essentially a statement about which (φ, ψ) basin each residue occupies.

Contact-map, Ramachandran, and PAE plots. Plot images: a contact map (which residues are close in 3D, as an N×N binary image), a Ramachandran scatter (backbone torsion angles, revealing secondary-structure composition at a glance), and — for AlphaFold structures — a PAE heatmap (pairwise prediction confidence).

Predicted aligned error. Predicted Aligned Error (PAE) is an AlphaFold confidence matrix: entry (i, j) is the expected error in the position of residue j, in ångströms, when the prediction is superimposed on the true structure at residue i. Low PAE within a block of residues means that block is internally rigid and well-predicted; high PAE between two blocks means their relative placement is uncertain even if each block individually is confident.

Secondary structure (3-state, P-SEA). Three-state secondary structure (P-SEA) collapses the eight DSSP classes into helix (a), strand (b), and coil (c). P-SEA assigns these from Cα geometry alone — distances and angles — without requiring backbone oxygens, so it works on any Cα trace.

Solvent-accessible surface area. Solvent-accessible surface area (SASA) is the area in Å² traced out by the centre of a 1.4 Å probe sphere (a water molecule) rolled over the protein's van der Waals surface (Shrake–Rupley / Lee–Richards construction). Buried residues have near-zero SASA; fully exposed residues can exceed 200 Å². The total SASA scales roughly with the number of surface residues.

Foldseek 3Di. The Foldseek 3Di string encodes local tertiary geometry as a 20-letter alphabet — one character per residue — derived from the relative positions of nearby Cα atoms. Unlike the amino-acid sequence, 3Di is a direct function of the 3D structure, so two proteins with the same fold have similar 3Di strings even at low sequence identity.

B-factor. For experimental (PDB) structures, the B-factor (temperature factor) quantifies the positional spread of each atom in the crystal — a combination of thermal vibration and static disorder — in units of Å². High B-factors mark flexible loops or poorly resolved regions; low B-factors mark the rigid, well-ordered core.

mmCIF coordinates. The mmCIF block holds the 3D Cartesian coordinates of each backbone atom (N, Cα, C, O) in ångströms. mmCIF is the PDB's canonical archive format — a tagged-loop text representation of the atomic model.

InterPro / GO / CATH / organism. Functional annotations link the protein to curated databases. InterPro entries identify conserved domains and families by matching the sequence against member-database signatures (Pfam, PROSITE, CDD, …). Gene Ontology (GO) terms describe molecular function, biological process, and cellular component in a controlled vocabulary. CATH places the structure in a hierarchical fold classification (Class/Architecture/Topology/Homologous-superfamily). The organism is the source species.

Rendered structure images. Structure images are PyMOL renders from six orthogonal camera directions. Cartoon representation draws helices as coils and strands as arrows; sticks shows the backbone as bonds; surface shows the solvent-excluded envelope. Rainbow coloring maps sequence position to hue (blue→red, N→C); chain coloring assigns a distinct color per polypeptide.

Sequence. This is the polypeptide sequence — one letter per residue, N-terminus first. Length ranges from a few dozen residues for small domains to over a thousand for large multi-domain proteins.

Secondary structure (8-state, DSSP). The SS8 string is DSSP's per-residue secondary-structure call. α-helix (H) means an i→i+4 H-bond ladder; β-strand (E) means the residue participates in a β-sheet; 3₁₀ (G) and π (I) are tighter and wider helices; T/S are turns/bends; '-' is loop.

Nearest PDB structures. Structural nearest neighbors (via Foldseek easy-search vs the PDB). Reported per hit: target PDB id, E-value, and alignment TM-score. A TM-score above ~0.5 is the conventional threshold for 'same fold'.